Protein AF-A0A0F9CFU4-F1 (afdb_monomer_lite)

InterPro domains:
  IPR044038 dATP/dGTP diphosphohydrolase, N-terminal [PF18909] (1-69)

Sequence (72 aa):
MGAKKYDDRNWQKGFKWGRVVRALLSHLTRWLMGEKHDKEDGQRHLISVIWCAIALAWFEKHNIGEDDRWRK

Foldseek 3Di:
DPPVPDPPCPLQQAEALVVLVVLLVVLVVCVVVVDQADPVPRHGSVVSNVVSVVSSVVCVVVVHYHDPPDDD

pLDDT: mean 87.35, std 11.95, range [53.03, 97.06]

Organism: NCBI:txid412755

Radius of gyration: 13.14 Å; chains: 1; bounding box: 37×22×32 Å

Secondary structure (DSSP, 8-state):
-HHHHS-TTGGGG--BHHHHHHHHHHHHHHHHTT--B-TTT--BHHHHHHHHHHHHHHHHHHT-SB------

Structure (mmCIF, N/CA/C/O backbone):
data_AF-A0A0F9CFU4-F1
#
_entry.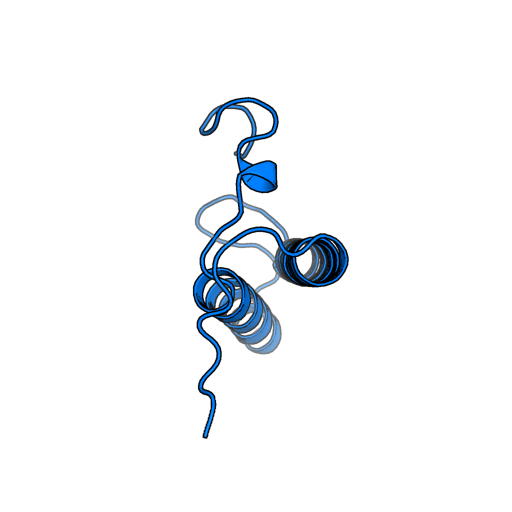id   AF-A0A0F9CFU4-F1
#
loop_
_atom_site.group_PDB
_atom_site.id
_atom_site.type_symbol
_atom_site.label_atom_id
_atom_site.label_alt_id
_atom_site.label_comp_id
_atom_site.label_asym_id
_atom_site.label_entity_id
_atom_site.label_seq_id
_atom_site.pdbx_PDB_ins_code
_atom_site.Cartn_x
_atom_site.Cartn_y
_atom_site.Cartn_z
_atom_site.occupancy
_atom_site.B_iso_or_equiv
_atom_site.auth_seq_id
_atom_site.auth_comp_id
_atom_site.auth_asym_id
_atom_site.auth_atom_id
_atom_site.pdbx_PDB_model_num
ATOM 1 N N . MET A 1 1 ? -13.225 9.149 -3.084 1.00 56.12 1 MET A N 1
ATOM 2 C CA . MET A 1 1 ? -12.724 10.370 -3.761 1.00 56.12 1 MET A CA 1
ATOM 3 C C . MET A 1 1 ? -11.872 10.121 -5.025 1.00 56.12 1 MET A C 1
ATOM 5 O O . MET A 1 1 ? -11.281 11.067 -5.524 1.00 56.12 1 MET A O 1
ATOM 9 N N . GLY A 1 2 ? -11.823 8.913 -5.609 1.00 56.88 2 GLY A N 1
ATOM 10 C CA . GLY A 1 2 ? -10.912 8.623 -6.736 1.00 56.88 2 GLY A CA 1
ATOM 11 C C . GLY A 1 2 ? -11.250 9.332 -8.056 1.00 56.88 2 GLY A C 1
ATOM 12 O O . GLY A 1 2 ? -10.422 10.072 -8.572 1.00 56.88 2 GLY A O 1
ATOM 13 N N . ALA A 1 3 ? -12.475 9.161 -8.560 1.00 54.03 3 ALA A N 1
ATOM 14 C CA . ALA A 1 3 ? -12.868 9.621 -9.902 1.00 54.03 3 ALA A CA 1
ATOM 15 C C . ALA A 1 3 ? -13.086 11.141 -10.034 1.00 54.03 3 ALA A C 1
ATOM 17 O O . ALA A 1 3 ? -13.000 11.690 -11.121 1.00 54.03 3 ALA A O 1
ATOM 18 N N . LYS A 1 4 ? -13.364 11.847 -8.927 1.00 55.84 4 LYS A N 1
ATOM 19 C CA . LYS A 1 4 ? -13.485 13.320 -8.937 1.00 55.84 4 LYS A CA 1
ATOM 20 C C . LYS A 1 4 ? -12.134 14.037 -8.866 1.00 55.84 4 LYS A C 1
ATOM 22 O O . LYS A 1 4 ? -12.070 15.218 -9.180 1.00 55.84 4 LYS A O 1
ATOM 27 N N . LYS A 1 5 ? -11.089 13.359 -8.377 1.00 61.50 5 LYS A N 1
ATOM 28 C CA . LYS A 1 5 ? -9.773 13.959 -8.098 1.00 61.50 5 LYS A CA 1
ATOM 29 C C . LYS A 1 5 ? -8.724 13.599 -9.149 1.00 61.50 5 LYS A C 1
ATOM 31 O O . LYS A 1 5 ? -7.738 14.315 -9.283 1.00 61.50 5 LYS A O 1
ATOM 36 N N . TYR A 1 6 ? -8.918 12.500 -9.868 1.00 64.94 6 TYR A N 1
ATOM 37 C CA . TYR A 1 6 ? -7.973 12.001 -10.854 1.00 64.94 6 TYR A CA 1
ATOM 38 C C . TYR A 1 6 ? -8.710 11.588 -12.121 1.00 64.94 6 TYR A C 1
ATOM 40 O O . TYR A 1 6 ? -9.819 11.066 -12.026 1.00 64.94 6 TYR A O 1
ATOM 48 N N . ASP A 1 7 ? -8.058 11.775 -13.270 1.00 68.81 7 ASP A N 1
ATOM 49 C CA . ASP A 1 7 ? -8.534 11.243 -14.545 1.00 68.81 7 ASP A CA 1
ATOM 50 C C . ASP A 1 7 ? -8.821 9.741 -14.455 1.00 68.81 7 ASP A C 1
ATOM 52 O O . ASP A 1 7 ? -8.180 8.990 -13.699 1.00 68.81 7 ASP A O 1
ATOM 56 N N . ASP A 1 8 ? -9.749 9.285 -15.291 1.00 70.94 8 ASP A N 1
ATOM 57 C CA . ASP A 1 8 ? -9.994 7.865 -15.471 1.00 70.94 8 ASP A CA 1
ATOM 58 C C . ASP A 1 8 ? -8.683 7.140 -15.800 1.00 70.94 8 ASP A C 1
ATOM 60 O O . ASP A 1 8 ? -7.865 7.586 -16.605 1.00 70.94 8 ASP A O 1
ATOM 64 N N . ARG A 1 9 ? -8.466 5.999 -15.136 1.00 70.81 9 ARG A N 1
ATOM 65 C CA . ARG A 1 9 ? -7.253 5.169 -15.269 1.00 70.81 9 ARG A CA 1
ATOM 66 C C . ARG A 1 9 ? -5.947 5.845 -14.839 1.00 70.81 9 ARG A C 1
ATOM 68 O O . ARG A 1 9 ? -4.886 5.287 -15.099 1.00 70.81 9 ARG A O 1
ATOM 75 N N . ASN A 1 10 ? -5.974 6.962 -14.107 1.00 77.69 10 ASN A N 1
ATOM 76 C CA . ASN A 1 10 ? -4.740 7.594 -13.619 1.00 77.69 10 ASN A CA 1
ATOM 77 C C . ASN A 1 10 ? -3.870 6.641 -12.776 1.00 77.69 10 ASN A C 1
ATOM 79 O O . ASN A 1 10 ? -2.647 6.730 -12.794 1.00 77.69 10 ASN A O 1
ATOM 83 N N . TRP A 1 11 ? -4.487 5.671 -12.095 1.00 77.81 11 TRP A N 1
ATOM 84 C CA . TRP A 1 11 ? -3.767 4.637 -11.350 1.00 77.81 11 TRP A CA 1
ATOM 85 C C . TRP A 1 11 ? -2.925 3.700 -12.238 1.00 77.81 11 TRP A C 1
ATOM 87 O O . TRP A 1 11 ? -1.954 3.134 -11.748 1.00 77.81 11 TRP A O 1
ATOM 97 N N . GLN A 1 12 ? -3.245 3.560 -13.532 1.00 79.69 12 GLN A N 1
ATOM 98 C CA . GLN A 1 12 ? -2.505 2.723 -14.490 1.00 79.69 12 GLN A CA 1
ATOM 99 C C . GLN A 1 12 ? -1.215 3.375 -14.987 1.00 79.69 12 GLN A C 1
ATOM 101 O O . GLN A 1 12 ? -0.362 2.680 -15.524 1.00 79.69 12 GLN A O 1
ATOM 106 N N . LYS A 1 13 ? -1.041 4.691 -14.799 1.00 79.88 13 LYS A N 1
ATOM 107 C CA . LYS A 1 13 ? 0.213 5.380 -15.152 1.00 79.88 13 LYS A CA 1
ATOM 108 C C . LYS A 1 13 ? 1.385 4.949 -14.259 1.00 79.88 13 LYS A C 1
ATOM 110 O O . LYS A 1 13 ? 2.533 5.235 -14.579 1.00 79.88 13 LYS A O 1
ATOM 115 N N . GLY A 1 14 ? 1.091 4.238 -13.170 1.00 79.19 14 GLY A N 1
ATOM 116 C CA . GLY A 1 14 ? 2.078 3.778 -12.210 1.00 79.19 14 GLY A CA 1
ATOM 117 C C . GLY A 1 14 ? 2.503 4.869 -11.234 1.00 79.19 14 GLY A C 1
ATOM 118 O O . GLY A 1 14 ? 2.323 6.066 -11.453 1.00 79.19 14 GLY A O 1
ATOM 119 N N . PHE A 1 15 ? 3.066 4.427 -10.117 1.00 85.31 15 PHE A N 1
ATOM 120 C CA . PHE A 1 15 ? 3.636 5.276 -9.076 1.00 85.31 15 PHE A CA 1
ATOM 121 C C . PHE A 1 15 ? 4.998 4.712 -8.665 1.00 85.31 15 PHE A C 1
ATOM 123 O O . PHE A 1 15 ? 5.324 3.576 -9.007 1.00 85.31 15 PHE A O 1
ATOM 130 N N . LYS A 1 16 ? 5.768 5.467 -7.875 1.00 91.81 16 LYS A N 1
ATOM 131 C CA . LYS A 1 16 ? 6.873 4.881 -7.104 1.00 91.81 16 LYS A CA 1
ATOM 132 C C . LYS A 1 16 ? 6.314 3.808 -6.168 1.00 91.81 16 LYS A C 1
ATOM 134 O O . LYS A 1 16 ? 5.370 4.093 -5.422 1.00 91.81 16 LYS A O 1
ATOM 139 N N . TRP A 1 17 ? 6.853 2.596 -6.202 1.00 93.56 17 TRP A N 1
ATOM 140 C CA . TRP A 1 17 ? 6.312 1.461 -5.448 1.00 93.56 17 TRP A CA 1
ATOM 141 C C . TRP A 1 17 ? 6.350 1.723 -3.938 1.00 93.56 17 TRP A C 1
ATOM 143 O O . TRP A 1 17 ? 5.360 1.502 -3.238 1.00 93.56 17 TRP A O 1
ATOM 153 N N . GLY A 1 18 ? 7.426 2.332 -3.446 1.00 92.44 18 GLY A N 1
ATOM 154 C CA . GLY A 1 18 ? 7.615 2.757 -2.065 1.00 92.44 18 GLY A CA 1
ATOM 155 C C . GLY A 1 18 ? 6.537 3.724 -1.577 1.00 92.44 18 GLY A C 1
ATOM 156 O O . GLY A 1 18 ? 6.122 3.652 -0.419 1.00 92.44 18 GLY A O 1
ATOM 157 N N . ARG A 1 19 ? 5.981 4.571 -2.457 1.00 92.94 19 ARG A N 1
ATOM 158 C CA . ARG A 1 19 ? 4.843 5.441 -2.107 1.00 92.94 19 ARG A CA 1
ATOM 159 C C . ARG A 1 19 ? 3.592 4.626 -1.778 1.00 92.94 19 ARG A C 1
ATOM 161 O O . ARG A 1 19 ? 2.885 4.963 -0.829 1.00 92.94 19 ARG A O 1
ATOM 168 N N . VAL A 1 20 ? 3.318 3.574 -2.547 1.00 93.38 20 VAL A N 1
ATOM 169 C CA . VAL A 1 20 ? 2.157 2.695 -2.335 1.00 93.38 20 VAL A CA 1
ATOM 170 C C . VAL A 1 20 ? 2.369 1.823 -1.098 1.00 93.38 20 VAL A C 1
ATOM 172 O O . VAL A 1 20 ? 1.457 1.692 -0.285 1.00 93.38 20 VAL A O 1
ATOM 175 N N . VAL A 1 21 ? 3.590 1.318 -0.886 1.00 95.00 21 VAL A N 1
ATOM 176 C CA . VAL A 1 21 ? 3.969 0.585 0.335 1.00 95.00 21 VAL A CA 1
ATOM 177 C C . VAL A 1 21 ? 3.787 1.456 1.581 1.00 95.00 21 VAL A C 1
ATOM 179 O O . VAL A 1 21 ? 3.193 1.013 2.561 1.00 95.00 21 VAL A O 1
ATOM 182 N N . ARG A 1 22 ? 4.223 2.722 1.548 1.00 95.50 22 ARG A N 1
ATOM 183 C CA . ARG A 1 22 ? 4.023 3.661 2.663 1.00 95.50 22 ARG A CA 1
ATOM 184 C C . ARG A 1 22 ? 2.539 3.871 2.980 1.00 95.50 22 ARG A C 1
ATOM 186 O O . ARG A 1 22 ? 2.175 3.901 4.153 1.00 95.50 22 ARG A O 1
ATOM 193 N N . ALA A 1 23 ? 1.691 4.011 1.959 1.00 94.62 23 ALA A N 1
ATOM 194 C CA . ALA A 1 23 ? 0.245 4.154 2.146 1.00 94.62 23 ALA A CA 1
ATOM 195 C C . ALA A 1 23 ? -0.381 2.885 2.752 1.00 94.62 23 ALA A C 1
ATOM 197 O O . ALA A 1 23 ? -1.149 2.978 3.710 1.00 94.62 23 ALA A O 1
ATOM 198 N N . LEU A 1 24 ? 0.014 1.706 2.255 1.00 96.50 24 LEU A N 1
ATOM 199 C CA . LEU A 1 24 ? -0.401 0.407 2.787 1.00 96.50 24 LEU A CA 1
ATOM 200 C C . LEU A 1 24 ? -0.085 0.297 4.281 1.00 96.50 24 LEU A C 1
ATOM 202 O O . LEU A 1 24 ? -0.980 0.028 5.082 1.00 96.50 24 LEU A O 1
ATOM 206 N N . LEU A 1 25 ? 1.172 0.550 4.660 1.00 96.38 25 LEU A N 1
ATOM 207 C CA . LEU A 1 25 ? 1.615 0.471 6.051 1.00 96.38 25 LEU A CA 1
ATOM 208 C C . LEU A 1 25 ? 0.896 1.496 6.932 1.00 96.38 25 LEU A C 1
ATOM 210 O O . LEU A 1 25 ? 0.476 1.156 8.030 1.00 96.38 25 LEU A O 1
ATOM 214 N N . SER A 1 26 ? 0.685 2.724 6.450 1.00 95.94 26 SER A N 1
ATOM 215 C CA . SER A 1 26 ? -0.054 3.752 7.195 1.00 95.94 26 SER A CA 1
ATOM 216 C C . SER A 1 26 ? -1.483 3.314 7.535 1.00 95.94 26 SER A C 1
ATOM 218 O O . SER A 1 26 ? -1.907 3.438 8.684 1.00 95.94 26 SER A O 1
ATOM 220 N N . HIS A 1 27 ? -2.232 2.786 6.561 1.00 96.25 27 HIS A N 1
ATOM 221 C CA . HIS A 1 27 ? -3.593 2.302 6.806 1.00 96.25 27 HIS A CA 1
ATOM 222 C C . HIS A 1 27 ? -3.615 1.070 7.714 1.00 96.25 27 HIS A C 1
ATOM 224 O O . HIS A 1 27 ? -4.478 0.977 8.587 1.00 96.25 27 HIS A O 1
ATOM 230 N N . LEU A 1 28 ? -2.652 0.156 7.560 1.00 97.00 28 LEU A N 1
ATOM 231 C CA . LEU A 1 28 ? -2.525 -1.002 8.442 1.00 97.00 28 LEU A CA 1
ATOM 232 C C . LEU A 1 28 ? -2.236 -0.577 9.888 1.00 97.00 28 LEU A C 1
ATOM 234 O O . LEU A 1 28 ? -2.908 -1.046 10.800 1.00 97.00 28 LEU A O 1
ATOM 238 N N . THR A 1 29 ? -1.304 0.353 10.103 1.00 96.94 29 THR A N 1
ATOM 239 C CA . THR A 1 29 ? -0.970 0.870 11.437 1.00 96.94 29 THR A CA 1
ATOM 240 C C . THR A 1 29 ? -2.166 1.550 12.100 1.00 96.94 29 THR A C 1
ATOM 242 O O . THR A 1 29 ? -2.455 1.259 13.257 1.00 96.94 29 THR A O 1
ATOM 245 N N . ARG A 1 30 ? -2.917 2.398 11.380 1.00 95.38 30 ARG A N 1
ATOM 246 C CA . ARG A 1 30 ? -4.143 3.019 11.922 1.00 95.38 30 ARG A CA 1
ATOM 247 C C . ARG A 1 30 ? -5.194 1.978 12.301 1.00 95.38 30 ARG A C 1
ATOM 249 O O . ARG A 1 30 ? -5.814 2.077 13.358 1.00 95.38 30 ARG A O 1
ATOM 256 N N . TRP A 1 31 ? -5.351 0.944 11.476 1.00 96.25 31 TRP A N 1
ATOM 257 C CA . TRP A 1 31 ? -6.247 -0.163 11.791 1.00 96.25 31 TRP A CA 1
ATOM 258 C C . TRP A 1 31 ? -5.810 -0.942 13.040 1.00 96.25 31 TRP A C 1
ATOM 260 O O . TRP A 1 31 ? -6.643 -1.226 13.899 1.00 96.25 31 TRP A O 1
ATOM 270 N N . LEU A 1 32 ? -4.510 -1.219 13.191 1.00 95.94 32 LEU A N 1
ATOM 271 C CA . LEU A 1 32 ? -3.948 -1.849 14.393 1.00 95.94 32 LEU A CA 1
ATOM 272 C C . LEU A 1 32 ? -4.151 -0.994 15.654 1.00 95.94 32 LEU A C 1
ATOM 274 O O . LEU A 1 32 ? -4.328 -1.538 16.739 1.00 95.94 32 LEU A O 1
ATOM 278 N N . MET A 1 33 ? -4.188 0.333 15.511 1.00 96.19 33 MET A N 1
ATOM 279 C CA . MET A 1 33 ? -4.512 1.277 16.589 1.00 96.19 33 MET A CA 1
ATOM 280 C C . MET A 1 33 ? -6.014 1.339 16.931 1.00 96.19 33 MET A C 1
ATOM 282 O O . MET A 1 33 ? -6.411 2.100 17.811 1.00 96.19 33 MET A O 1
ATOM 286 N N . GLY A 1 34 ? -6.859 0.547 16.265 1.00 94.94 34 GLY A N 1
ATOM 287 C CA . GLY A 1 34 ? -8.298 0.475 16.519 1.00 94.94 34 GLY A CA 1
ATOM 288 C C . GLY A 1 34 ? -9.146 1.427 15.671 1.00 94.94 34 GLY A C 1
ATOM 289 O O . GLY 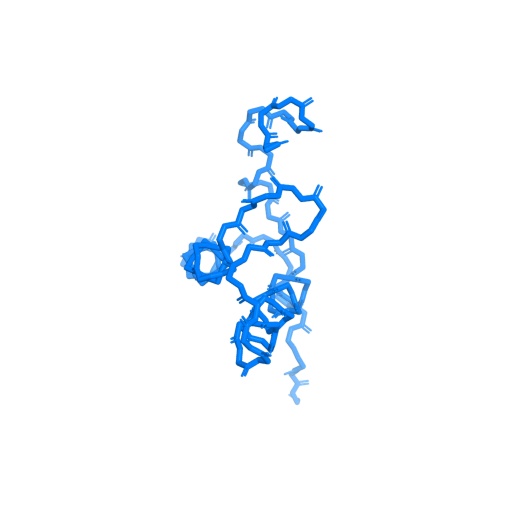A 1 34 ? -10.372 1.446 15.819 1.00 94.94 34 GLY A O 1
ATOM 290 N N . GLU A 1 35 ? -8.546 2.190 14.751 1.00 94.00 35 GLU A N 1
ATOM 291 C CA . GLU A 1 35 ? -9.306 3.023 13.818 1.00 94.00 35 GLU A CA 1
ATOM 292 C C . GLU A 1 35 ? -9.952 2.143 12.732 1.00 94.00 35 GLU A C 1
ATOM 294 O O . GLU A 1 35 ? -9.328 1.259 12.145 1.00 94.00 35 GLU A O 1
ATOM 299 N N . LYS A 1 36 ? -11.244 2.348 12.450 1.00 91.56 36 LYS A N 1
ATOM 300 C CA . LYS A 1 36 ? -11.959 1.578 11.409 1.00 91.56 36 LYS A CA 1
ATOM 301 C C . LYS A 1 36 ? -12.033 2.312 10.077 1.00 91.56 36 LYS A C 1
ATOM 303 O O . LYS A 1 36 ? -11.988 1.665 9.030 1.00 91.56 36 LYS A O 1
ATOM 308 N N . HIS A 1 37 ? -12.171 3.631 10.130 1.00 92.75 37 HIS A N 1
ATOM 309 C CA . HIS A 1 37 ? -12.375 4.497 8.979 1.00 92.75 37 HIS A CA 1
ATOM 310 C C . HIS A 1 37 ? -11.335 5.606 8.992 1.00 92.75 37 HIS A C 1
ATOM 312 O O . HIS A 1 37 ? -11.020 6.144 10.052 1.00 92.75 37 HIS A O 1
ATOM 318 N N . ASP A 1 38 ? -10.852 5.959 7.810 1.00 87.44 38 ASP A N 1
ATOM 319 C CA . ASP A 1 38 ? -9.991 7.104 7.629 1.00 87.44 38 ASP A CA 1
ATOM 320 C C . ASP A 1 38 ? -10.773 8.394 7.860 1.00 87.44 38 ASP A C 1
ATOM 322 O O . ASP A 1 38 ? -11.893 8.568 7.375 1.00 87.44 38 ASP A O 1
ATOM 326 N N . LYS A 1 39 ? -10.172 9.298 8.627 1.00 83.75 39 LYS A N 1
ATOM 327 C CA . LYS A 1 39 ? -10.768 10.586 8.980 1.00 83.75 39 LYS A CA 1
ATOM 328 C C . LYS A 1 39 ? -10.758 11.559 7.800 1.00 83.75 39 LYS A C 1
ATOM 330 O O . LYS A 1 39 ? -11.558 12.487 7.795 1.00 83.75 39 LYS A O 1
ATOM 335 N N . GLU A 1 40 ? -9.879 11.359 6.816 1.00 82.62 40 GLU A N 1
ATOM 336 C CA . GLU A 1 40 ? -9.750 12.259 5.665 1.00 82.62 40 GLU A CA 1
ATOM 337 C C . GLU A 1 40 ? -10.801 12.000 4.579 1.00 82.62 40 GLU A C 1
ATOM 339 O O . GLU A 1 40 ? -11.267 12.939 3.934 1.00 82.62 40 GLU A O 1
ATOM 344 N N . ASP A 1 41 ? -11.181 10.741 4.355 1.00 79.62 41 ASP A N 1
ATOM 345 C CA . ASP A 1 41 ? -12.053 10.365 3.236 1.00 79.62 41 ASP A CA 1
ATOM 346 C C . ASP A 1 41 ? -13.188 9.392 3.593 1.00 79.62 41 ASP A C 1
ATOM 348 O O . ASP A 1 41 ? -14.004 9.059 2.727 1.00 79.62 41 ASP A O 1
ATOM 352 N N . GLY A 1 42 ? -13.267 8.961 4.855 1.00 87.25 42 GLY A N 1
ATOM 353 C CA . GLY A 1 42 ? -14.283 8.043 5.363 1.00 87.25 42 GLY A CA 1
ATOM 354 C C . GLY A 1 42 ? -14.101 6.588 4.925 1.00 87.25 42 GLY A C 1
ATOM 355 O O . GLY A 1 42 ? -14.956 5.754 5.230 1.00 87.25 42 GLY A O 1
ATOM 356 N N . GLN A 1 43 ? -13.028 6.240 4.205 1.00 89.50 43 GLN A N 1
ATOM 357 C CA . GLN A 1 43 ? -12.819 4.876 3.722 1.00 89.50 43 GLN A CA 1
ATOM 358 C C . GLN A 1 43 ? -12.373 3.937 4.840 1.00 89.50 43 GLN A C 1
ATOM 360 O O . GLN A 1 43 ? -11.639 4.310 5.748 1.00 89.50 43 GLN A O 1
ATOM 365 N N . ARG A 1 44 ? -12.782 2.667 4.773 1.00 93.25 44 ARG A N 1
ATOM 366 C CA . ARG A 1 44 ? -12.318 1.657 5.733 1.00 93.25 44 ARG A CA 1
ATOM 367 C C . ARG A 1 44 ? -10.835 1.381 5.514 1.00 93.25 44 ARG A C 1
ATOM 369 O O . ARG A 1 44 ? -10.458 0.981 4.415 1.00 93.25 44 ARG A O 1
ATOM 376 N N . HIS A 1 45 ? -10.022 1.473 6.563 1.00 94.62 45 HIS A N 1
ATOM 377 C CA . HIS A 1 45 ? -8.572 1.276 6.449 1.00 94.62 45 HIS A CA 1
ATOM 378 C C . HIS A 1 45 ? -8.186 -0.057 5.803 1.00 94.62 45 HIS A C 1
ATOM 380 O O . HIS A 1 45 ? -7.333 -0.083 4.923 1.00 94.62 45 HIS A O 1
ATOM 386 N N . LEU A 1 46 ? -8.862 -1.155 6.162 1.00 95.81 46 LEU A N 1
ATOM 387 C CA . LEU A 1 46 ? -8.607 -2.463 5.547 1.00 95.81 46 LEU A CA 1
ATOM 388 C C . LEU A 1 46 ? -8.892 -2.491 4.041 1.00 95.81 46 LEU A C 1
ATOM 390 O O . LEU A 1 46 ? -8.192 -3.178 3.305 1.00 95.81 46 LEU A O 1
ATOM 394 N N . ILE A 1 47 ? -9.888 -1.739 3.565 1.00 95.62 47 ILE A N 1
ATOM 395 C CA . ILE A 1 47 ? -10.173 -1.650 2.128 1.00 95.62 47 ILE A CA 1
ATOM 396 C C . ILE A 1 47 ? -9.038 -0.912 1.418 1.00 95.62 47 ILE A C 1
ATOM 398 O O . ILE A 1 47 ? -8.588 -1.361 0.366 1.00 95.62 47 ILE A O 1
ATOM 402 N N . SER A 1 48 ? -8.514 0.158 2.019 1.00 94.44 48 SER A N 1
ATOM 403 C CA . SER A 1 48 ? -7.347 0.868 1.492 1.00 94.44 48 SER A CA 1
ATOM 404 C C . SER A 1 48 ? -6.090 -0.011 1.483 1.00 94.44 48 SER A C 1
ATOM 406 O O . SER A 1 48 ? -5.341 0.015 0.507 1.00 94.44 48 SER A O 1
ATOM 408 N N . VAL A 1 49 ? -5.881 -0.845 2.511 1.00 96.56 49 VAL A N 1
ATOM 409 C CA . VAL A 1 49 ? -4.794 -1.845 2.549 1.00 96.56 49 VAL A CA 1
ATOM 410 C C . VAL A 1 49 ? -4.923 -2.842 1.396 1.00 96.56 49 VAL A C 1
ATOM 412 O O . VAL A 1 49 ? -3.961 -3.039 0.655 1.00 96.56 49 VAL A O 1
ATOM 415 N N . ILE A 1 50 ? -6.111 -3.430 1.209 1.00 97.06 50 ILE A N 1
ATOM 416 C CA . ILE A 1 50 ? -6.381 -4.382 0.119 1.00 97.06 50 ILE A CA 1
ATOM 417 C C . ILE A 1 50 ? -6.125 -3.724 -1.238 1.00 97.06 50 ILE A C 1
A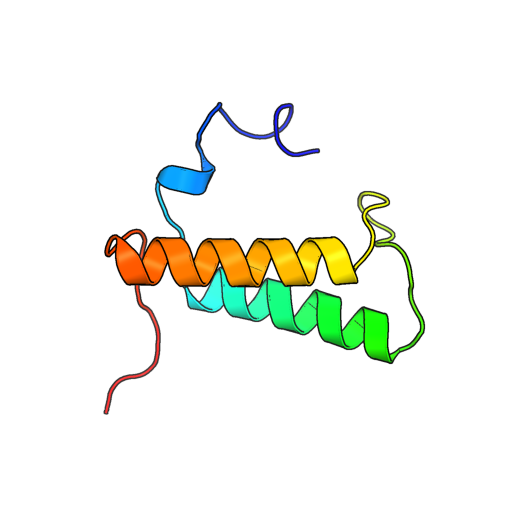TOM 419 O O . ILE A 1 50 ? -5.437 -4.301 -2.079 1.00 97.06 50 ILE A O 1
ATOM 423 N N . TRP A 1 51 ? -6.628 -2.504 -1.443 1.00 94.56 51 TRP A N 1
ATOM 424 C CA . TRP A 1 51 ? -6.399 -1.762 -2.680 1.00 94.56 51 TRP A CA 1
ATOM 425 C C . TRP A 1 51 ? -4.902 -1.552 -2.940 1.00 94.56 51 TRP A C 1
ATOM 427 O O . TRP A 1 51 ? -4.441 -1.822 -4.048 1.00 94.56 51 TRP A O 1
ATOM 437 N N . CYS A 1 52 ? -4.131 -1.135 -1.928 1.00 95.12 52 CYS A N 1
ATOM 438 C CA . CYS A 1 52 ? -2.692 -0.904 -2.085 1.00 95.12 52 CYS A CA 1
ATOM 439 C C . CYS A 1 52 ? -1.953 -2.197 -2.451 1.00 95.12 52 CYS A C 1
ATOM 441 O O . CYS A 1 52 ? -1.076 -2.177 -3.313 1.00 95.12 52 CYS A O 1
ATOM 443 N N . ALA A 1 53 ? -2.318 -3.320 -1.825 1.00 96.69 53 ALA A N 1
ATOM 444 C CA . ALA A 1 53 ? -1.721 -4.621 -2.107 1.00 96.69 53 ALA A CA 1
ATOM 445 C C . ALA A 1 53 ? -2.021 -5.092 -3.540 1.00 96.69 53 ALA A C 1
ATOM 447 O O . ALA A 1 53 ? -1.114 -5.520 -4.251 1.00 96.69 53 ALA A O 1
ATOM 448 N N . ILE A 1 54 ? -3.273 -4.954 -3.994 1.00 95.94 54 ILE A N 1
ATOM 449 C CA . ILE A 1 54 ? -3.671 -5.286 -5.371 1.00 95.94 54 ILE A CA 1
ATOM 450 C C . ILE A 1 54 ? -2.941 -4.389 -6.376 1.00 95.94 54 ILE A C 1
ATOM 452 O O . ILE A 1 54 ? -2.445 -4.885 -7.386 1.00 95.94 54 ILE A O 1
ATOM 456 N N . ALA A 1 55 ? -2.846 -3.085 -6.102 1.00 93.25 55 ALA A N 1
ATOM 457 C CA . ALA A 1 55 ? -2.141 -2.143 -6.966 1.00 93.25 55 ALA A CA 1
ATOM 458 C C . ALA A 1 55 ? -0.657 -2.514 -7.108 1.00 93.25 55 ALA A C 1
ATOM 460 O O . ALA A 1 55 ? -0.158 -2.576 -8.227 1.00 93.25 55 ALA A O 1
ATOM 461 N N . LEU A 1 56 ? 0.023 -2.832 -6.001 1.00 94.12 56 LEU A N 1
ATOM 462 C CA . LEU A 1 56 ? 1.418 -3.285 -6.016 1.00 94.12 56 LEU A CA 1
ATOM 463 C C . LEU A 1 56 ? 1.602 -4.580 -6.810 1.00 94.12 56 LEU A C 1
ATOM 465 O O . LEU A 1 56 ? 2.479 -4.636 -7.664 1.00 94.12 56 LEU A O 1
ATOM 469 N N . ALA A 1 57 ? 0.751 -5.587 -6.593 1.00 95.38 57 ALA A N 1
ATOM 470 C CA . ALA A 1 57 ? 0.812 -6.839 -7.348 1.00 95.38 57 ALA A CA 1
ATOM 471 C C . ALA A 1 57 ? 0.588 -6.614 -8.855 1.00 95.38 57 ALA A C 1
ATOM 473 O O . ALA A 1 57 ? 1.219 -7.255 -9.695 1.00 95.38 57 ALA A O 1
ATOM 474 N N . TRP A 1 58 ? -0.298 -5.682 -9.218 1.00 94.12 58 TRP A N 1
ATOM 475 C CA . TRP A 1 58 ? -0.533 -5.325 -10.613 1.00 94.12 58 TRP A CA 1
ATOM 476 C C . TRP A 1 58 ? 0.659 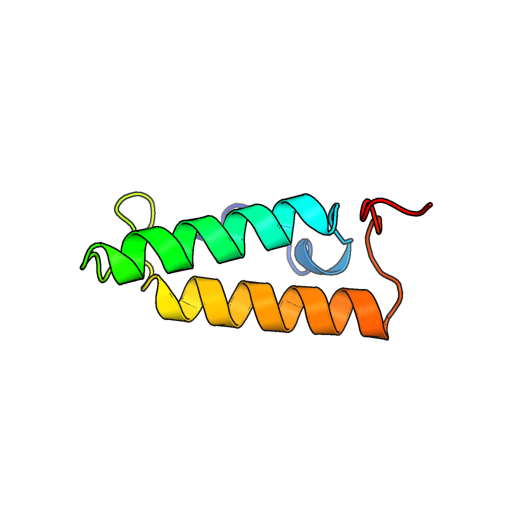-4.576 -11.223 1.00 94.12 58 TRP A C 1
ATOM 478 O O . TRP A 1 58 ? 1.058 -4.907 -12.340 1.00 94.12 58 TRP A O 1
ATOM 488 N N . PHE A 1 59 ? 1.250 -3.622 -10.495 1.00 93.50 59 PHE A N 1
ATOM 489 C CA . PHE A 1 59 ? 2.460 -2.905 -10.908 1.00 93.50 59 PHE A CA 1
ATOM 490 C C . PHE A 1 59 ? 3.649 -3.843 -11.093 1.00 93.50 59 PHE A C 1
ATOM 492 O O . PHE A 1 59 ? 4.330 -3.746 -12.110 1.00 93.50 59 PHE A O 1
ATOM 499 N N . GLU A 1 60 ? 3.844 -4.793 -10.179 1.00 93.31 60 GLU A N 1
ATOM 500 C CA . GLU A 1 60 ? 4.892 -5.808 -10.280 1.00 93.31 60 GLU A CA 1
ATOM 501 C C . GLU A 1 60 ? 4.685 -6.710 -11.498 1.00 93.31 60 GLU A C 1
ATOM 503 O O . GLU A 1 60 ? 5.595 -6.880 -12.306 1.00 93.31 60 GLU A O 1
ATOM 508 N N . LYS A 1 61 ? 3.464 -7.224 -11.692 1.00 94.81 61 LYS A N 1
ATOM 509 C CA . LYS A 1 61 ? 3.142 -8.114 -12.815 1.00 94.81 61 LYS A CA 1
ATOM 510 C C . LYS A 1 61 ? 3.324 -7.457 -14.186 1.00 94.81 61 LYS A C 1
ATOM 512 O O . LYS A 1 61 ? 3.691 -8.142 -15.136 1.00 94.81 61 LYS A O 1
ATOM 517 N N . HIS A 1 62 ? 3.023 -6.166 -14.310 1.00 92.06 62 HIS A N 1
ATOM 518 C CA . HIS A 1 62 ? 3.041 -5.456 -15.595 1.00 92.06 62 HIS A CA 1
ATOM 519 C C . HIS A 1 62 ? 4.259 -4.542 -15.765 1.00 92.06 62 HIS A C 1
ATOM 521 O O . HIS A 1 62 ? 4.358 -3.864 -16.783 1.00 92.06 62 HIS A O 1
ATOM 527 N N . ASN A 1 63 ? 5.175 -4.526 -14.791 1.00 90.44 63 ASN A N 1
ATOM 528 C CA . ASN A 1 63 ? 6.332 -3.633 -14.750 1.00 90.44 63 ASN A CA 1
ATOM 529 C C . ASN A 1 63 ? 5.946 -2.151 -14.939 1.00 90.44 63 ASN A C 1
ATOM 531 O O . ASN A 1 63 ? 6.490 -1.444 -15.786 1.00 90.44 63 ASN A O 1
ATOM 535 N N . ILE A 1 64 ? 4.947 -1.702 -14.176 1.00 91.75 64 ILE A N 1
ATOM 536 C CA . ILE A 1 64 ? 4.400 -0.343 -14.249 1.00 91.75 64 ILE A CA 1
ATOM 537 C C . ILE A 1 64 ? 4.811 0.465 -13.018 1.00 91.75 64 ILE A C 1
ATOM 539 O O . ILE A 1 64 ? 4.807 -0.030 -11.892 1.00 91.75 64 ILE A O 1
ATOM 543 N N . GLY A 1 65 ? 5.113 1.746 -13.227 1.00 89.88 65 GLY A N 1
ATOM 544 C CA . GLY A 1 65 ? 5.626 2.630 -12.185 1.00 89.88 65 GLY A CA 1
ATOM 545 C C . GLY A 1 65 ? 7.141 2.523 -12.028 1.00 89.88 65 GLY A C 1
ATOM 546 O O . GLY A 1 65 ? 7.839 2.053 -12.920 1.00 89.88 65 GLY A O 1
ATOM 547 N N . GLU A 1 66 ? 7.646 3.000 -10.896 1.00 92.12 66 GLU A N 1
ATOM 548 C CA . GLU A 1 66 ? 9.077 3.014 -10.586 1.00 92.12 6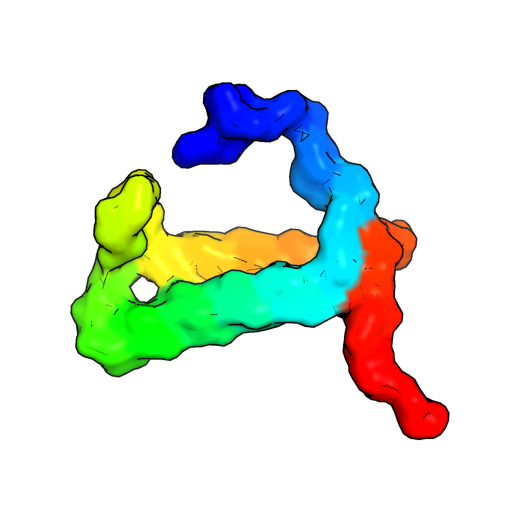6 GLU A CA 1
ATOM 549 C C . GLU A 1 66 ? 9.326 2.104 -9.384 1.00 92.12 66 GLU A C 1
ATOM 551 O O . GLU A 1 66 ? 8.852 2.386 -8.280 1.00 92.12 66 GLU A O 1
ATOM 556 N N . ASP A 1 67 ? 10.051 1.008 -9.606 1.00 92.00 67 ASP A N 1
ATOM 557 C CA . ASP A 1 67 ? 10.517 0.129 -8.536 1.00 92.00 67 ASP A CA 1
ATOM 558 C C . ASP A 1 67 ? 11.717 0.771 -7.823 1.00 92.00 67 ASP A C 1
ATOM 560 O O . ASP A 1 67 ? 12.876 0.550 -8.178 1.00 92.00 67 ASP A O 1
ATOM 564 N N . ASP A 1 68 ? 11.409 1.595 -6.823 1.00 92.56 68 ASP A N 1
ATOM 565 C CA . ASP A 1 68 ? 12.338 2.323 -5.954 1.00 92.56 68 ASP A CA 1
ATOM 566 C C . ASP A 1 68 ? 12.764 1.512 -4.717 1.00 92.56 68 ASP A C 1
ATOM 568 O O . ASP A 1 68 ? 13.305 2.066 -3.755 1.00 92.56 68 ASP A O 1
ATOM 572 N N . ARG A 1 69 ? 12.530 0.191 -4.714 1.00 89.56 69 ARG A N 1
ATOM 573 C CA . ARG A 1 69 ? 13.042 -0.685 -3.657 1.00 89.56 69 ARG A CA 1
ATOM 574 C C . ARG A 1 69 ? 14.566 -0.642 -3.668 1.00 89.56 69 ARG A C 1
ATOM 576 O O . ARG A 1 69 ? 15.199 -0.686 -4.722 1.00 89.56 69 ARG A O 1
ATOM 583 N N . TRP A 1 70 ? 15.159 -0.587 -2.478 1.00 85.44 70 TRP A N 1
ATOM 584 C CA . TRP A 1 70 ? 16.611 -0.621 -2.347 1.00 85.44 70 TRP A CA 1
ATOM 585 C C . TRP A 1 70 ? 17.166 -1.917 -2.949 1.00 85.44 70 TRP A C 1
ATOM 587 O O . TRP A 1 70 ? 16.714 -3.013 -2.610 1.00 85.44 70 TRP A O 1
ATOM 597 N N . ARG A 1 71 ? 18.152 -1.780 -3.839 1.00 77.19 71 ARG A N 1
ATOM 598 C CA . ARG A 1 71 ? 18.917 -2.893 -4.406 1.00 77.19 71 ARG A CA 1
ATOM 599 C C . ARG A 1 71 ? 20.367 -2.752 -3.949 1.00 77.19 71 ARG A C 1
ATOM 601 O O . ARG A 1 71 ? 20.900 -1.643 -3.964 1.00 77.19 71 ARG A O 1
ATOM 608 N N . LYS A 1 72 ? 20.945 -3.864 -3.497 1.00 53.03 72 LYS A N 1
ATOM 609 C CA . LYS A 1 72 ? 22.347 -3.970 -3.082 1.00 53.03 72 LYS A CA 1
ATOM 610 C C . LYS A 1 72 ? 23.264 -4.065 -4.293 1.00 53.03 72 LYS A C 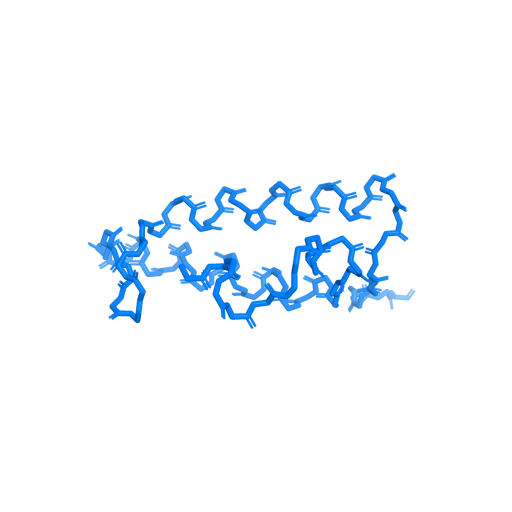1
ATOM 612 O O . LYS A 1 72 ? 22.851 -4.740 -5.261 1.00 53.03 72 LYS A O 1
#